Protein AF-A0A9X9Q157-F1 (afdb_monomer)

InterPro domains:
  IPR005706 Small ribosomal subunit protein uS2, bacteria/mitochondria/plastid [PTHR12534] (54-96)

Solvent-accessible surface area (backbone atoms only — not comparable to full-atom values): 7081 Å² total; per-residue (Å²): 140,85,88,81,77,86,81,80,77,87,80,80,80,78,74,80,80,76,79,79,82,73,81,82,82,76,80,74,81,78,75,84,77,82,78,77,75,79,80,76,81,77,77,85,71,79,84,60,98,61,52,61,65,54,51,48,46,67,65,51,54,54,73,75,42,98,58,67,83,51,64,72,77,79,57,47,77,64,58,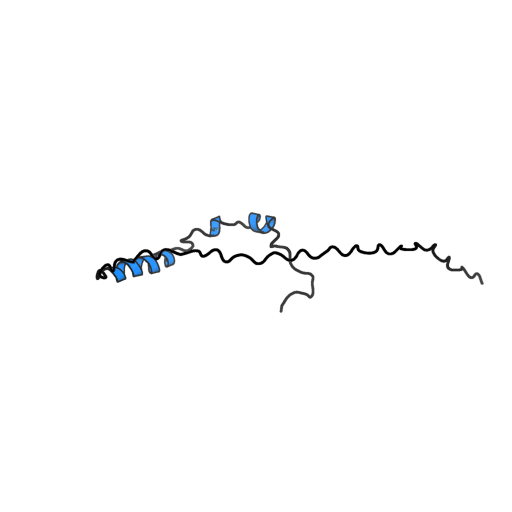44,51,76,68,49,72,80,67,75,80,63,90,88,72,68,87,131

Organism: Gulo gulo (NCBI:txid48420)

Radius of gyration: 34.08 Å; Cα contacts (8 Å, |Δi|>4): 8; chains: 1; bounding box: 56×36×100 Å

pLDDT: mean 76.47, std 18.79, range [47.03, 98.69]

Structure (mmCIF, N/CA/C/O backbone):
data_AF-A0A9X9Q157-F1
#
_entry.id   AF-A0A9X9Q157-F1
#
loop_
_atom_site.group_PDB
_atom_site.id
_atom_site.type_symbol
_atom_site.label_atom_id
_atom_site.label_alt_id
_atom_site.label_comp_id
_atom_site.label_asym_id
_atom_site.label_entity_id
_atom_site.label_seq_id
_atom_site.pdbx_PDB_ins_code
_atom_site.Cartn_x
_atom_site.Cartn_y
_atom_site.Cartn_z
_atom_site.occupancy
_atom_site.B_iso_or_equiv
_atom_site.auth_seq_id
_atom_site.auth_comp_id
_atom_site.auth_asym_id
_atom_site.auth_atom_id
_atom_site.pdbx_PDB_model_num
ATOM 1 N N . GLY A 1 1 ? 42.688 2.240 -58.305 1.00 48.34 1 GLY A N 1
ATOM 2 C CA . GLY A 1 1 ? 43.459 2.894 -57.237 1.00 48.34 1 GLY A CA 1
ATOM 3 C C . GLY A 1 1 ? 42.850 4.242 -56.936 1.00 48.34 1 GLY A C 1
ATOM 4 O O . GLY A 1 1 ? 42.759 5.043 -57.847 1.00 48.34 1 GLY A O 1
ATOM 5 N N . ALA A 1 2 ? 42.419 4.462 -55.696 1.00 47.03 2 ALA A N 1
ATOM 6 C CA . ALA A 1 2 ? 42.278 5.779 -55.074 1.00 47.03 2 ALA A CA 1
ATOM 7 C C . ALA A 1 2 ? 42.088 5.540 -53.569 1.00 47.03 2 ALA A C 1
ATOM 9 O O . ALA A 1 2 ? 41.044 5.084 -53.112 1.00 47.03 2 ALA A O 1
ATOM 10 N N . ARG A 1 3 ? 43.180 5.734 -52.833 1.00 48.78 3 ARG A N 1
ATOM 11 C CA . ARG A 1 3 ? 43.328 5.539 -51.392 1.00 48.78 3 ARG A CA 1
ATOM 12 C C . ARG A 1 3 ? 42.783 6.784 -50.698 1.00 48.78 3 ARG A C 1
ATOM 14 O O . ARG A 1 3 ? 43.428 7.826 -50.749 1.00 48.78 3 ARG A O 1
ATOM 21 N N . LEU A 1 4 ? 41.611 6.689 -50.075 1.00 51.50 4 LEU A N 1
ATOM 22 C CA . LEU A 1 4 ? 41.110 7.748 -49.201 1.00 51.50 4 LEU A CA 1
ATOM 23 C C . LEU A 1 4 ? 41.700 7.547 -47.803 1.00 51.50 4 LEU A C 1
ATOM 25 O O . LEU A 1 4 ? 41.587 6.480 -47.202 1.00 51.50 4 LEU A O 1
ATOM 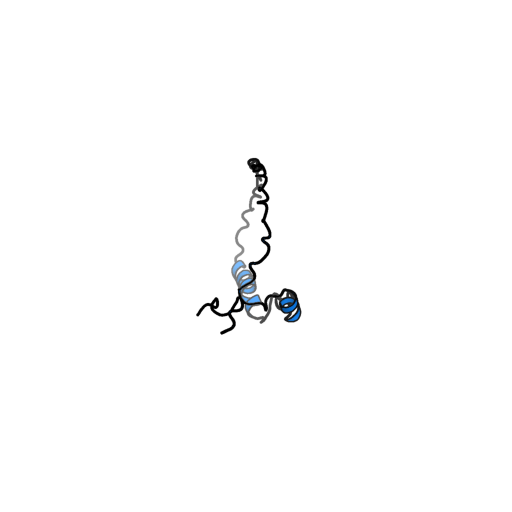29 N N . GLN A 1 5 ? 42.425 8.565 -47.352 1.00 49.25 5 GLN A N 1
ATOM 30 C CA . GLN A 1 5 ? 43.136 8.611 -46.079 1.00 49.25 5 GLN A CA 1
ATOM 31 C C . GLN A 1 5 ? 42.138 8.838 -44.929 1.00 49.25 5 GLN A C 1
ATOM 33 O O . GLN A 1 5 ? 41.198 9.615 -45.110 1.00 49.25 5 GLN A O 1
ATOM 38 N N . PRO A 1 6 ? 42.335 8.249 -43.736 1.00 53.91 6 PRO A N 1
ATOM 39 C CA . PRO A 1 6 ? 41.579 8.641 -42.555 1.00 53.91 6 PRO A CA 1
ATOM 40 C C . PRO A 1 6 ? 42.112 9.988 -42.052 1.00 53.91 6 PRO A C 1
ATOM 42 O O . PRO A 1 6 ? 43.290 10.108 -41.712 1.00 53.91 6 PRO A O 1
ATOM 45 N N . ALA A 1 7 ? 41.254 11.005 -42.005 1.00 50.03 7 ALA A N 1
ATOM 46 C CA . ALA A 1 7 ? 41.572 12.260 -41.339 1.00 50.03 7 ALA A CA 1
ATOM 47 C C . ALA A 1 7 ? 41.555 12.034 -39.818 1.00 50.03 7 ALA A C 1
ATOM 49 O O . ALA A 1 7 ? 40.530 11.670 -39.242 1.00 50.03 7 ALA A O 1
ATOM 50 N N . LEU A 1 8 ? 42.715 12.211 -39.188 1.00 52.53 8 LEU A N 1
ATOM 51 C CA . LEU A 1 8 ? 42.895 12.159 -37.741 1.00 52.53 8 LEU A CA 1
ATOM 52 C C . LEU A 1 8 ? 42.166 13.331 -37.072 1.00 52.53 8 LEU A C 1
ATOM 54 O O . LEU A 1 8 ? 42.321 14.488 -37.458 1.00 52.53 8 LEU A O 1
ATOM 58 N N . SER A 1 9 ? 41.379 12.998 -36.054 1.00 60.47 9 SE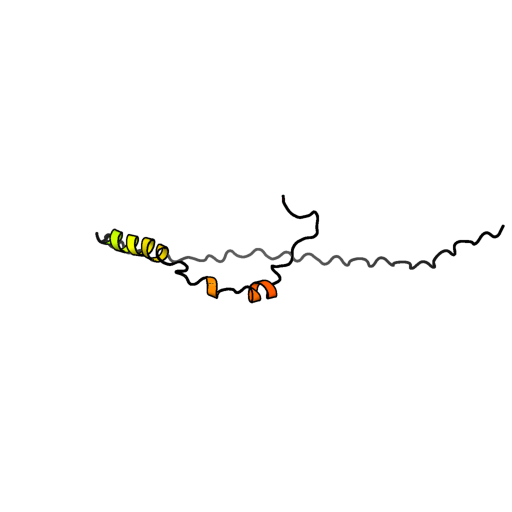R A N 1
ATOM 59 C CA . SER A 1 9 ? 40.616 13.912 -35.208 1.00 60.47 9 SER A CA 1
ATOM 60 C C . SER A 1 9 ? 41.501 14.976 -34.539 1.00 60.47 9 SER A C 1
ATOM 62 O O . SER A 1 9 ? 42.561 14.632 -34.009 1.00 60.47 9 SER A O 1
ATOM 64 N N . PRO A 1 10 ? 41.067 16.246 -34.448 1.00 52.00 10 PRO A N 1
ATOM 65 C CA . PRO A 1 10 ? 41.717 17.215 -33.577 1.00 52.00 10 PRO A CA 1
ATOM 66 C C . PRO A 1 10 ? 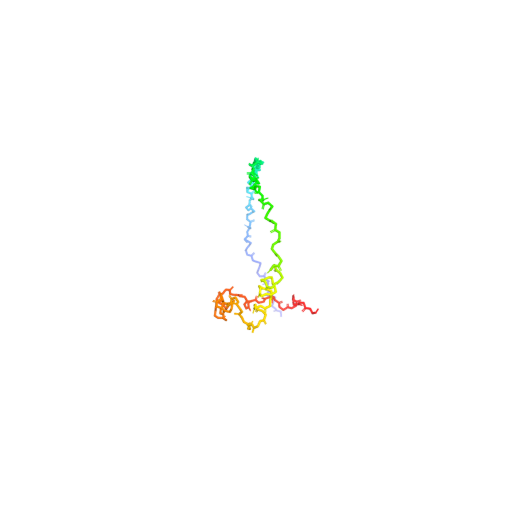41.412 16.878 -32.110 1.00 52.00 10 PRO A C 1
ATOM 68 O O . PRO A 1 10 ? 40.260 16.825 -31.678 1.00 52.00 10 PRO A O 1
ATOM 71 N N . GLY A 1 11 ? 42.478 16.598 -31.362 1.00 49.59 11 GLY A N 1
ATOM 72 C CA . GLY A 1 11 ? 42.440 16.182 -29.967 1.00 49.59 11 GLY A CA 1
ATOM 73 C C . GLY A 1 11 ? 41.852 17.239 -29.034 1.00 49.59 11 GLY A C 1
ATOM 74 O O . GLY A 1 11 ? 42.332 18.369 -28.956 1.00 49.59 11 GLY A O 1
ATOM 75 N N . VAL A 1 12 ? 40.853 16.829 -28.256 1.00 54.44 12 VAL A N 1
ATOM 76 C CA . VAL A 1 12 ? 40.450 17.523 -27.033 1.00 54.44 12 VAL A CA 1
ATOM 77 C C . VAL A 1 12 ? 41.384 17.043 -25.929 1.00 54.44 12 VAL A C 1
ATOM 79 O O . VAL A 1 12 ? 41.259 15.929 -25.422 1.00 54.44 12 VAL A O 1
ATOM 82 N N . TRP A 1 13 ? 42.361 17.874 -25.575 1.00 52.81 13 TRP A N 1
ATOM 83 C CA . TRP A 1 13 ? 43.208 17.633 -24.414 1.00 52.81 13 TRP A CA 1
ATOM 84 C C . TRP A 1 13 ? 42.369 17.852 -23.157 1.00 52.81 13 TRP A C 1
ATOM 86 O O . TRP A 1 13 ? 42.153 18.983 -22.720 1.00 52.81 13 TRP A O 1
ATOM 96 N N . PHE A 1 14 ? 41.874 16.762 -22.577 1.00 51.56 14 PHE A N 1
ATOM 97 C CA . PHE A 1 14 ? 41.264 16.793 -21.257 1.00 51.56 14 PHE A CA 1
ATOM 98 C C . PHE A 1 14 ? 42.332 17.202 -20.240 1.00 51.56 14 PHE A C 1
ATOM 100 O O . PHE A 1 14 ? 43.218 16.425 -19.888 1.00 51.56 14 PHE A O 1
ATOM 107 N N . ARG A 1 15 ? 42.261 18.449 -19.767 1.00 63.41 15 ARG A N 1
ATOM 108 C CA . ARG A 1 15 ? 42.996 18.867 -18.573 1.00 63.41 15 ARG A CA 1
ATOM 109 C C . ARG A 1 15 ? 42.461 18.056 -17.388 1.00 63.41 15 ARG A C 1
ATOM 111 O O . ARG A 1 15 ? 41.259 18.127 -17.129 1.00 63.41 15 ARG A O 1
ATOM 118 N N . PRO A 1 16 ? 43.302 17.323 -16.641 1.00 60.81 16 PRO A N 1
ATOM 119 C CA . PRO A 1 16 ? 42.840 16.667 -15.433 1.00 60.81 16 PRO A CA 1
ATOM 120 C C . PRO A 1 16 ? 42.511 17.749 -14.402 1.00 60.81 16 PRO A C 1
ATOM 122 O O . PRO A 1 16 ? 43.391 18.459 -13.907 1.00 60.81 16 PRO A O 1
ATOM 125 N N . LEU A 1 17 ? 41.226 17.892 -14.087 1.00 65.69 17 LEU A N 1
ATOM 126 C CA . LEU A 1 17 ? 40.783 18.624 -12.910 1.00 65.69 17 LEU A CA 1
ATOM 127 C C . LEU A 1 17 ? 41.305 17.854 -11.698 1.00 65.69 17 LEU A C 1
ATOM 129 O O . LEU A 1 17 ? 40.848 16.749 -11.413 1.00 65.69 17 LEU A O 1
ATOM 133 N N . ARG A 1 18 ? 42.307 18.410 -11.011 1.00 64.94 18 ARG A N 1
ATOM 134 C CA . ARG A 1 18 ? 42.770 17.852 -9.740 1.00 64.94 18 ARG A CA 1
ATOM 135 C C . ARG A 1 18 ? 41.610 17.910 -8.743 1.00 64.94 18 ARG A C 1
ATOM 137 O O . ARG A 1 18 ? 41.136 19.015 -8.468 1.00 64.94 18 ARG A O 1
ATOM 144 N N . PRO A 1 19 ? 41.170 16.782 -8.164 1.00 59.19 19 PRO A N 1
ATOM 145 C CA . PRO A 1 19 ? 40.239 16.829 -7.053 1.00 59.19 19 PRO A CA 1
ATOM 146 C C . PRO A 1 19 ? 40.941 17.532 -5.892 1.00 59.19 19 PRO A C 1
ATOM 148 O O . PRO A 1 19 ? 42.014 17.107 -5.456 1.00 59.19 19 PRO A O 1
ATOM 151 N N . ARG A 1 20 ? 40.363 18.627 -5.394 1.00 63.00 20 ARG A N 1
ATOM 152 C CA . ARG A 1 20 ? 40.738 19.129 -4.074 1.00 63.00 20 ARG A CA 1
ATOM 153 C C . ARG A 1 20 ? 40.238 18.104 -3.065 1.00 63.00 20 ARG A C 1
ATOM 155 O O . ARG A 1 20 ? 39.035 17.899 -2.942 1.00 63.00 20 ARG A O 1
ATOM 162 N N . LEU A 1 21 ? 41.171 17.440 -2.392 1.00 66.56 21 LEU A N 1
ATOM 163 C CA . LEU A 1 21 ? 40.868 16.562 -1.272 1.00 66.56 21 LEU A CA 1
ATOM 164 C C . LEU A 1 21 ? 40.283 17.442 -0.157 1.00 66.56 21 LEU A C 1
ATOM 166 O O . LEU A 1 21 ? 40.989 18.287 0.396 1.00 66.56 21 LEU A O 1
ATOM 170 N N . LEU A 1 22 ? 38.981 17.313 0.113 1.00 68.81 22 LEU A N 1
ATOM 171 C CA . LEU A 1 22 ? 38.374 17.962 1.271 1.00 68.81 22 LEU A CA 1
ATOM 172 C C . LEU A 1 22 ? 38.895 17.283 2.549 1.00 68.81 22 LEU A C 1
ATOM 174 O O . LEU A 1 22 ? 38.958 16.052 2.587 1.00 68.81 22 LEU A O 1
ATOM 178 N N . PRO A 1 23 ? 39.235 18.046 3.602 1.00 62.75 23 PRO A N 1
ATOM 179 C CA . PRO A 1 23 ? 39.507 17.477 4.912 1.00 62.75 23 PRO A CA 1
ATOM 180 C C . PRO A 1 23 ? 38.290 16.683 5.393 1.00 62.75 23 PRO A C 1
ATOM 182 O O . PRO A 1 23 ? 37.166 17.188 5.391 1.00 62.75 23 PRO A O 1
ATOM 185 N N . SER A 1 24 ? 38.512 15.442 5.819 1.00 64.38 24 SER A N 1
ATOM 186 C CA . SER A 1 24 ? 37.499 14.659 6.516 1.00 64.38 24 SER A CA 1
ATOM 187 C C . SER A 1 24 ? 37.188 15.332 7.854 1.00 64.38 24 SER A C 1
ATOM 189 O O . SER A 1 24 ? 38.044 15.376 8.739 1.00 64.38 24 SER A O 1
ATOM 191 N N . ALA A 1 25 ? 35.969 15.842 8.018 1.00 58.12 25 ALA A N 1
ATOM 192 C CA . ALA A 1 25 ? 35.451 16.205 9.327 1.00 58.12 25 ALA A CA 1
ATOM 193 C C . ALA A 1 25 ? 35.152 14.907 10.085 1.00 58.12 25 ALA A C 1
ATOM 195 O O . ALA A 1 25 ? 34.234 14.168 9.732 1.00 58.12 25 ALA A O 1
ATOM 196 N N . THR A 1 26 ? 35.951 14.603 11.103 1.00 63.84 26 THR A N 1
ATOM 197 C CA . THR A 1 26 ? 35.612 13.586 12.095 1.00 63.84 26 THR A CA 1
ATOM 198 C C . THR A 1 26 ? 34.368 14.060 12.851 1.00 63.84 26 THR A C 1
ATOM 200 O O . THR A 1 26 ? 34.405 15.123 13.477 1.00 63.84 26 THR A O 1
ATOM 203 N N . PRO A 1 27 ? 33.244 13.324 12.818 1.00 60.75 27 PRO A N 1
ATOM 204 C CA . PRO A 1 27 ? 32.141 13.626 13.708 1.00 60.75 27 PRO A CA 1
ATOM 205 C C . PRO A 1 27 ? 32.619 13.366 15.136 1.00 60.75 27 PRO A C 1
ATOM 207 O O . PRO A 1 27 ? 33.066 12.269 15.476 1.00 60.75 27 PRO A O 1
ATOM 210 N N . GLY A 1 28 ? 32.574 14.415 15.957 1.00 63.88 28 GLY A N 1
ATOM 211 C CA . GLY A 1 28 ? 32.893 14.342 17.373 1.00 63.88 28 GLY A CA 1
ATOM 212 C C . GLY A 1 28 ? 32.106 13.222 18.051 1.00 63.88 28 GLY A C 1
ATOM 213 O O . GLY A 1 28 ? 30.926 13.006 17.774 1.00 63.88 28 GLY A O 1
ATOM 214 N N . ARG A 1 29 ? 32.789 12.504 18.944 1.00 62.84 29 ARG A N 1
ATOM 215 C CA . ARG A 1 29 ? 32.235 11.437 19.779 1.00 62.84 29 ARG A CA 1
ATOM 216 C C . ARG A 1 29 ? 30.912 11.896 20.415 1.00 62.84 29 ARG A C 1
ATOM 218 O O . ARG A 1 29 ? 30.931 12.864 21.180 1.00 62.84 29 ARG A O 1
ATOM 225 N N . PRO A 1 30 ? 29.782 11.212 20.164 1.00 63.97 30 PRO A N 1
ATOM 226 C CA . PRO A 1 30 ? 28.542 11.508 20.861 1.00 63.97 30 PRO A CA 1
ATOM 227 C C . PRO A 1 30 ? 28.755 11.287 22.359 1.00 63.97 30 PRO A C 1
ATOM 229 O O . PRO A 1 30 ? 29.201 10.219 22.790 1.00 63.97 30 PRO A O 1
ATOM 232 N N . ARG A 1 31 ? 28.473 12.313 23.166 1.00 72.38 31 ARG A N 1
ATOM 233 C CA . ARG A 1 31 ? 28.364 12.151 24.618 1.00 72.38 31 ARG A CA 1
ATOM 234 C C . ARG A 1 31 ? 27.223 11.158 24.866 1.00 72.38 31 ARG A C 1
ATOM 236 O O . ARG A 1 31 ? 26.148 11.357 24.298 1.00 72.38 31 ARG A O 1
ATOM 243 N N . PRO A 1 32 ? 27.404 10.117 25.691 1.00 62.88 32 PRO A N 1
ATOM 244 C CA . PRO A 1 32 ? 26.284 9.292 26.103 1.00 62.88 32 PRO A CA 1
ATOM 245 C C . PRO A 1 32 ? 25.404 10.149 27.015 1.00 62.88 32 PRO A C 1
ATOM 247 O O . PRO A 1 32 ? 25.724 10.386 28.178 1.00 62.88 32 PRO A O 1
ATOM 250 N N . GLY A 1 33 ? 24.322 10.687 26.453 1.00 61.47 33 GLY A N 1
ATOM 251 C CA . GLY A 1 33 ? 23.231 11.251 27.230 1.00 61.47 33 GLY A CA 1
ATOM 252 C C . GLY A 1 33 ? 22.587 10.108 27.998 1.00 61.47 33 GLY A C 1
ATOM 253 O O . GLY A 1 33 ? 21.883 9.288 27.410 1.00 61.47 33 GLY A O 1
ATOM 254 N N . GLY A 1 34 ? 22.888 10.021 29.293 1.00 61.22 34 GLY A N 1
ATOM 255 C CA . GLY A 1 34 ? 22.255 9.083 30.207 1.00 61.22 34 GLY A CA 1
ATOM 256 C C . GLY A 1 34 ? 20.763 9.374 30.261 1.00 61.22 34 GLY A C 1
ATOM 257 O O . GLY A 1 34 ? 20.324 10.277 30.963 1.00 61.22 34 GLY A O 1
ATOM 258 N N . ARG A 1 35 ? 19.978 8.625 29.487 1.00 65.56 35 ARG A N 1
ATOM 259 C CA . ARG A 1 35 ? 18.530 8.569 29.657 1.00 65.56 35 ARG A CA 1
ATOM 260 C C . ARG A 1 35 ? 18.286 7.644 30.838 1.00 65.56 35 ARG A C 1
ATOM 262 O O . ARG A 1 35 ? 18.161 6.436 30.667 1.00 65.56 35 ARG A O 1
ATOM 269 N N . THR A 1 36 ? 18.283 8.205 32.040 1.00 66.31 36 THR A N 1
ATOM 270 C CA . THR A 1 36 ? 17.696 7.555 33.209 1.00 66.31 36 THR A CA 1
ATOM 271 C C . THR A 1 36 ? 16.214 7.351 32.912 1.00 66.31 36 THR A C 1
ATOM 273 O O . THR A 1 36 ? 15.404 8.268 33.016 1.00 66.31 36 THR A O 1
ATOM 276 N N . LEU A 1 37 ? 15.861 6.147 32.467 1.00 66.50 37 LEU A N 1
ATOM 277 C CA . LEU A 1 37 ? 14.480 5.693 32.467 1.00 66.50 37 LEU A CA 1
ATOM 278 C C . LEU A 1 37 ? 14.115 5.464 33.933 1.00 66.50 37 LEU A C 1
ATOM 280 O O . LEU A 1 37 ? 14.558 4.497 34.550 1.00 66.50 37 LEU A O 1
ATOM 284 N N . ALA A 1 38 ? 13.377 6.412 34.508 1.00 62.72 38 ALA A N 1
ATOM 285 C CA . ALA A 1 38 ? 12.755 6.238 35.807 1.00 62.72 38 ALA A CA 1
ATOM 286 C C . ALA A 1 38 ? 11.805 5.036 35.710 1.00 62.72 38 ALA A C 1
ATOM 288 O O . ALA A 1 38 ? 10.794 5.085 35.011 1.00 62.72 38 ALA A O 1
ATOM 289 N N . SER A 1 39 ? 12.181 3.936 36.361 1.00 64.75 39 SER A N 1
ATOM 290 C CA . SER A 1 39 ? 11.338 2.753 36.490 1.00 64.75 39 SER A CA 1
ATOM 291 C C . SER A 1 39 ? 10.186 3.102 37.428 1.00 64.75 39 SER A C 1
ATOM 293 O O . SER A 1 39 ? 10.387 3.257 38.634 1.00 64.75 39 SER A O 1
ATOM 295 N N . ALA A 1 40 ? 8.989 3.298 36.875 1.00 67.00 40 ALA A N 1
ATOM 296 C CA . ALA A 1 40 ? 7.778 3.374 37.675 1.00 67.00 40 ALA A CA 1
ATOM 297 C C . ALA A 1 40 ? 7.536 1.983 38.274 1.00 67.00 40 ALA A C 1
ATOM 299 O O . ALA A 1 40 ? 7.339 1.015 37.540 1.00 67.00 40 ALA A O 1
ATOM 300 N N . ALA A 1 41 ? 7.605 1.882 39.603 1.00 58.50 41 ALA A N 1
ATOM 301 C CA . ALA A 1 41 ? 7.346 0.645 40.323 1.00 58.50 41 ALA A CA 1
ATOM 302 C C . ALA A 1 41 ? 5.951 0.123 39.955 1.00 58.50 41 ALA 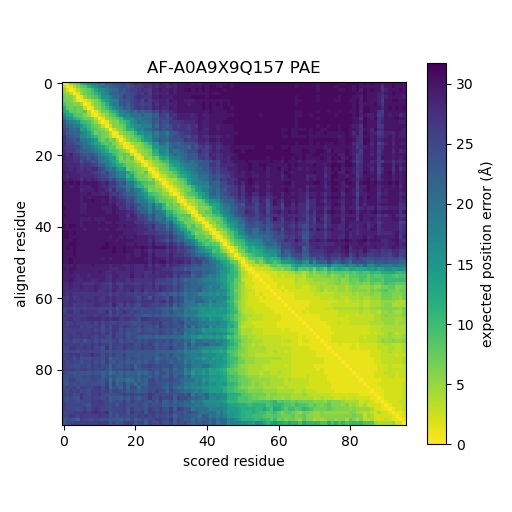A C 1
ATOM 304 O O . ALA A 1 41 ? 4.936 0.766 40.231 1.00 58.50 41 ALA A O 1
ATOM 305 N N . THR A 1 42 ? 5.907 -1.039 39.307 1.00 56.31 42 THR A N 1
ATOM 306 C CA . THR A 1 42 ? 4.661 -1.736 39.010 1.00 56.31 42 THR A CA 1
ATOM 307 C C . THR A 1 42 ? 4.090 -2.212 40.340 1.00 56.31 42 THR A C 1
ATOM 309 O O . THR A 1 42 ? 4.648 -3.112 40.970 1.00 56.31 42 THR A O 1
ATOM 312 N N . SER A 1 43 ? 3.016 -1.577 40.808 1.00 58.50 43 SER A N 1
ATOM 313 C CA . SER A 1 43 ? 2.275 -2.069 41.968 1.00 58.50 43 SER A CA 1
ATOM 314 C C . SER A 1 43 ? 1.787 -3.479 41.642 1.00 58.50 43 SER A C 1
ATOM 316 O O . SER A 1 43 ? 1.084 -3.668 40.648 1.00 58.50 43 SER A O 1
ATOM 318 N N . ALA A 1 44 ? 2.221 -4.466 42.429 1.00 58.72 44 ALA A N 1
ATOM 319 C CA . ALA A 1 44 ? 1.814 -5.857 42.297 1.00 58.72 44 ALA A CA 1
ATOM 320 C C . ALA A 1 44 ? 0.322 -5.964 42.632 1.00 58.72 44 ALA A C 1
ATOM 322 O O . ALA A 1 44 ? -0.068 -6.149 43.782 1.00 58.72 44 ALA A O 1
ATOM 323 N N . VAL A 1 45 ? -0.514 -5.770 41.613 1.00 59.12 45 VAL A N 1
ATOM 324 C CA . VAL A 1 45 ? -1.941 -6.046 41.681 1.00 59.12 45 VAL A CA 1
ATOM 325 C C . VAL A 1 45 ? -2.104 -7.562 41.654 1.00 59.12 45 VAL A C 1
ATOM 327 O O . VAL A 1 45 ? -1.645 -8.232 40.729 1.00 59.12 45 VAL A O 1
ATOM 330 N N . 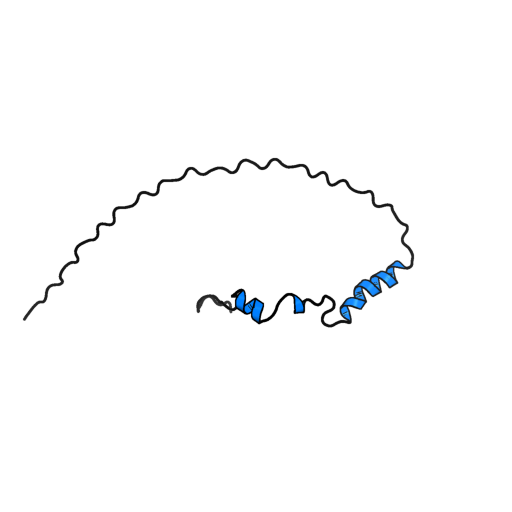SER A 1 46 ? -2.687 -8.117 42.715 1.00 62.19 46 SER A N 1
ATOM 331 C CA . SER A 1 46 ? -3.042 -9.532 42.783 1.00 62.19 46 SER A CA 1
ATOM 332 C C . SER A 1 46 ? -3.857 -9.916 41.550 1.00 62.19 46 SER A C 1
ATOM 334 O O . SER A 1 46 ? -4.819 -9.224 41.213 1.00 62.19 46 SER A O 1
ATOM 336 N N . ALA A 1 47 ? -3.448 -10.994 40.876 1.00 61.97 47 ALA A N 1
ATOM 337 C CA . ALA A 1 47 ? -4.103 -11.501 39.678 1.00 61.97 47 ALA A CA 1
ATOM 338 C C . ALA A 1 47 ? -5.590 -11.776 39.971 1.00 61.97 47 ALA A C 1
ATOM 340 O O . ALA A 1 47 ? -5.889 -12.605 40.833 1.00 61.97 47 ALA A O 1
ATOM 341 N N . PRO A 1 48 ? -6.529 -11.094 39.296 1.00 59.69 48 PRO A N 1
ATOM 342 C CA . PRO A 1 48 ? -7.922 -11.488 39.355 1.00 59.69 48 PRO A CA 1
ATOM 343 C C . PRO A 1 48 ? -8.117 -12.751 38.504 1.00 59.69 48 PRO A C 1
ATOM 345 O O . PRO A 1 48 ? -7.726 -12.782 37.335 1.00 59.69 48 PRO A O 1
ATOM 348 N N . ASP A 1 49 ? -8.793 -13.755 39.062 1.00 56.00 49 ASP A N 1
ATOM 349 C CA . ASP A 1 49 ? -9.226 -15.018 38.422 1.00 56.00 49 ASP A CA 1
ATOM 350 C C . ASP A 1 49 ? -10.120 -14.836 37.164 1.00 56.00 49 ASP A C 1
ATOM 352 O O . ASP A 1 49 ? -10.623 -15.799 36.597 1.00 56.00 49 ASP A O 1
ATOM 356 N N . GLY A 1 50 ? -10.319 -13.600 36.690 1.00 57.62 50 GLY A N 1
ATOM 357 C CA . GLY A 1 50 ? -10.988 -13.258 35.427 1.00 57.62 50 GLY A CA 1
ATOM 358 C C . GLY A 1 50 ? -10.034 -12.923 34.271 1.00 57.62 50 GLY A C 1
ATOM 359 O O . GLY A 1 50 ? -10.489 -12.466 33.224 1.00 57.62 50 GLY A O 1
ATOM 360 N N . SER A 1 51 ? -8.717 -13.092 34.449 1.00 62.25 51 SER A N 1
ATOM 361 C CA . SER A 1 51 ? -7.716 -12.724 33.435 1.00 62.25 51 SER A CA 1
ATOM 362 C C . SER A 1 51 ? -7.837 -13.529 32.143 1.00 62.25 51 SER A C 1
ATOM 364 O O . SER A 1 51 ? -7.570 -12.981 31.078 1.00 62.25 51 SER A O 1
ATOM 366 N N . THR A 1 52 ? -8.220 -14.805 32.211 1.00 74.38 52 THR A N 1
ATOM 367 C CA . THR A 1 52 ? -8.278 -15.680 31.033 1.00 74.38 52 THR A CA 1
ATOM 368 C C . THR A 1 52 ? -9.362 -15.232 30.065 1.00 74.38 52 THR A C 1
ATOM 370 O O . THR A 1 52 ? -9.051 -14.995 28.911 1.00 74.38 52 THR A O 1
ATOM 373 N N . ASP A 1 53 ? -10.584 -14.963 30.531 1.00 82.50 53 ASP A N 1
ATOM 374 C CA . ASP A 1 53 ? -11.704 -14.573 29.659 1.00 82.50 53 ASP A CA 1
ATOM 375 C C . ASP A 1 53 ? -11.441 -13.244 28.923 1.00 82.50 53 ASP A C 1
ATOM 377 O O . ASP A 1 53 ? -11.741 -13.093 27.737 1.00 82.50 53 ASP A O 1
ATOM 381 N N . VAL A 1 54 ? -10.809 -12.278 29.601 1.00 89.69 54 VAL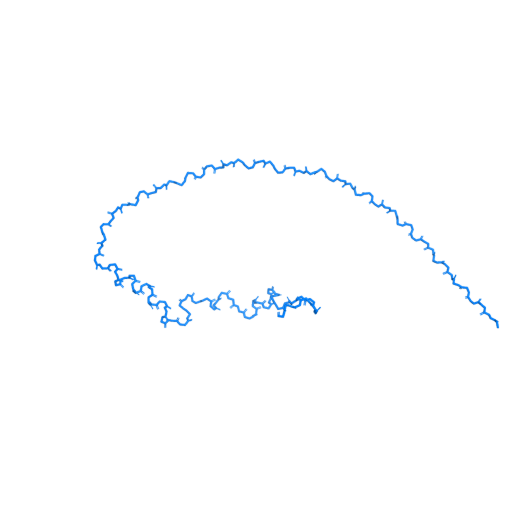 A N 1
ATOM 382 C CA . VAL A 1 54 ? -10.411 -11.004 28.983 1.00 89.69 54 VAL A CA 1
ATOM 383 C C . VAL A 1 54 ? -9.263 -11.208 27.995 1.00 89.69 54 VAL A C 1
ATOM 385 O O . VAL A 1 54 ? -9.326 -10.691 26.880 1.00 89.69 54 VAL A O 1
ATOM 388 N N . SER A 1 55 ? -8.230 -11.969 28.365 1.00 89.62 55 SER A N 1
ATOM 389 C CA . SER A 1 55 ? -7.122 -12.299 27.461 1.00 89.62 55 SER A CA 1
ATOM 390 C C . SER A 1 55 ? -7.601 -13.074 26.232 1.00 89.62 55 SER A C 1
ATOM 392 O O . SER A 1 55 ? -7.219 -12.741 25.112 1.00 89.62 55 SER A O 1
ATOM 394 N N . ASP A 1 56 ? -8.501 -14.033 26.417 1.00 91.75 56 ASP A N 1
ATOM 395 C CA . ASP A 1 56 ? -9.071 -14.853 25.358 1.00 91.75 56 ASP A CA 1
ATOM 396 C C . ASP A 1 56 ? -9.904 -13.999 24.407 1.00 91.75 56 ASP A C 1
ATOM 398 O O . ASP A 1 56 ? -9.789 -14.152 23.195 1.00 91.75 56 ASP A O 1
ATOM 402 N N . ARG A 1 57 ? -10.686 -13.034 24.905 1.00 91.56 57 ARG A N 1
ATOM 403 C CA . ARG A 1 57 ? -11.391 -12.064 24.047 1.00 91.56 57 ARG A CA 1
ATOM 404 C C . ARG A 1 57 ? -10.429 -11.167 23.277 1.00 91.56 57 ARG A C 1
ATOM 406 O O . ARG A 1 57 ? -10.628 -10.974 22.083 1.00 91.56 57 ARG A O 1
ATOM 413 N N . ILE A 1 58 ? -9.382 -10.651 23.922 1.00 94.56 58 ILE A N 1
ATOM 414 C CA . ILE A 1 58 ? -8.375 -9.800 23.265 1.00 94.56 58 ILE A CA 1
ATOM 415 C C . ILE A 1 58 ? -7.676 -10.554 22.126 1.00 94.56 58 ILE A C 1
ATOM 417 O O . ILE A 1 58 ? -7.407 -9.964 21.082 1.00 94.56 58 ILE A O 1
ATOM 421 N N . LEU A 1 59 ? -7.397 -11.847 22.304 1.00 94.31 59 LEU A N 1
ATOM 422 C CA . LEU A 1 59 ? -6.711 -12.663 21.301 1.00 94.31 59 LEU A CA 1
ATOM 423 C C . LEU A 1 59 ? -7.660 -13.239 20.240 1.00 94.31 59 LEU A C 1
ATOM 425 O O . LEU A 1 59 ? -7.276 -13.352 19.079 1.00 94.31 59 LEU A O 1
ATOM 429 N N . SER A 1 60 ? -8.889 -13.600 20.615 1.00 96.25 60 SER A N 1
ATOM 430 C CA . SER A 1 60 ? -9.844 -14.257 19.713 1.00 96.25 60 SER A CA 1
ATOM 431 C C . SER A 1 60 ? -10.665 -13.283 18.876 1.00 96.25 60 SER A C 1
ATOM 433 O O . SER A 1 60 ? -11.013 -13.614 17.745 1.00 96.25 60 SER A O 1
ATOM 435 N N . GLU A 1 61 ? -10.981 -12.093 19.391 1.00 96.06 61 GLU A N 1
ATOM 436 C CA . GLU A 1 61 ? -11.844 -11.140 18.691 1.00 96.06 61 GLU A CA 1
ATOM 437 C C . GLU A 1 61 ? -11.226 -10.625 17.380 1.00 96.06 61 GLU A C 1
ATOM 439 O O . GLU A 1 61 ? -11.913 -10.699 16.361 1.00 96.06 61 GLU A O 1
ATOM 444 N N . PRO A 1 62 ? -9.939 -10.216 17.313 1.00 97.62 62 PRO A N 1
ATOM 445 C CA . PRO A 1 62 ? -9.333 -9.739 16.067 1.00 97.62 62 PRO A CA 1
ATOM 446 C C . PRO A 1 62 ? -9.335 -10.773 14.936 1.00 97.62 62 PRO A C 1
ATOM 448 O O . PRO A 1 62 ? -9.401 -10.408 13.765 1.00 97.62 62 PRO A O 1
ATOM 451 N N . LEU A 1 63 ? -9.289 -12.065 15.277 1.00 97.31 63 LEU A N 1
ATOM 452 C CA . LEU A 1 63 ? -9.226 -13.167 14.313 1.00 97.31 63 LEU A CA 1
ATOM 453 C C . LEU A 1 63 ? -10.567 -13.440 13.613 1.00 97.31 63 LEU A C 1
ATOM 455 O O . LEU A 1 63 ? -10.594 -14.146 12.608 1.00 97.31 63 LEU A O 1
ATOM 459 N N . LYS A 1 64 ? -11.679 -12.893 14.124 1.00 97.94 64 LYS A N 1
ATOM 460 C CA . LYS 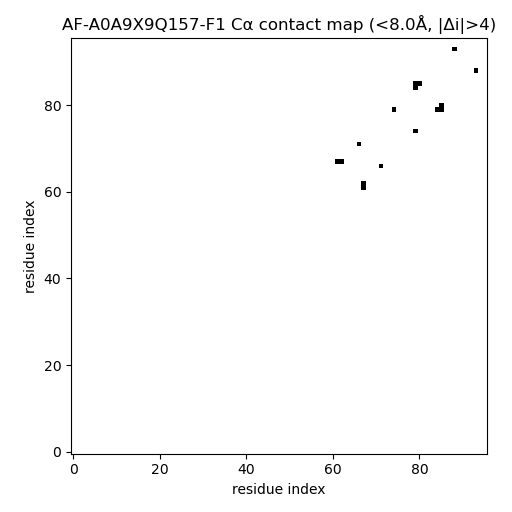A 1 64 ? -13.019 -13.045 13.526 1.00 97.94 64 LYS A CA 1
ATOM 461 C C . LYS A 1 64 ? -13.263 -12.098 12.350 1.00 97.94 64 LYS A C 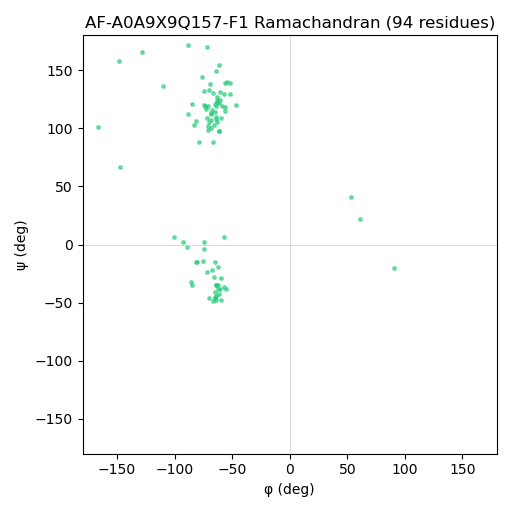1
ATOM 463 O O . LYS A 1 64 ? -14.212 -12.301 11.595 1.00 97.94 64 LYS A O 1
ATOM 468 N N . HIS A 1 65 ? -12.433 -11.068 12.194 1.00 97.88 65 HIS A N 1
ATOM 469 C CA . HIS A 1 65 ? -12.617 -10.011 11.201 1.00 97.88 65 HIS A CA 1
ATOM 470 C C . HIS A 1 65 ? -11.559 -10.130 10.104 1.00 97.88 65 HIS A C 1
ATOM 472 O O . HIS A 1 65 ? -10.379 -10.310 10.390 1.00 97.88 65 HIS A O 1
ATOM 478 N N . SER A 1 66 ? -11.953 -9.984 8.835 1.00 98.00 66 SER A N 1
ATOM 479 C CA . SER A 1 66 ? -11.016 -10.100 7.704 1.00 98.00 66 SER A CA 1
ATOM 480 C C . SER A 1 66 ? -9.958 -8.992 7.670 1.00 98.00 66 SER A C 1
ATOM 482 O O . SER A 1 66 ? -8.884 -9.182 7.113 1.00 98.00 66 SER A O 1
ATOM 484 N N . ASP A 1 67 ? -10.285 -7.820 8.218 1.00 97.88 67 ASP A N 1
ATOM 485 C CA . ASP A 1 67 ? -9.387 -6.667 8.306 1.00 97.88 67 ASP A CA 1
ATOM 486 C C . ASP A 1 67 ? -9.680 -5.868 9.584 1.00 97.88 67 ASP A C 1
ATOM 488 O O . ASP A 1 67 ? -10.204 -4.757 9.546 1.00 97.88 67 ASP A O 1
ATOM 492 N N . PHE A 1 68 ? -9.399 -6.475 10.740 1.00 98.25 68 PHE A N 1
ATOM 493 C CA . PHE A 1 68 ? -9.704 -5.898 12.055 1.00 98.25 68 PHE A CA 1
ATOM 494 C C . PHE A 1 68 ? -9.072 -4.518 12.288 1.00 98.25 68 PHE A C 1
ATOM 496 O O . PHE A 1 68 ? -9.676 -3.643 12.901 1.00 98.25 68 PHE A O 1
ATOM 503 N N . PHE A 1 69 ? -7.853 -4.316 11.786 1.00 98.06 69 PHE A N 1
ATOM 504 C CA . PHE A 1 69 ? -7.102 -3.070 11.954 1.00 98.06 69 PHE A CA 1
ATOM 505 C C . PHE A 1 69 ? -7.310 -2.082 10.799 1.00 98.06 69 PHE A C 1
ATOM 507 O O . PHE A 1 69 ? -6.691 -1.020 10.795 1.00 98.06 69 PHE A O 1
ATOM 514 N N . ASN A 1 70 ? -8.162 -2.429 9.829 1.00 98.25 70 ASN A N 1
ATOM 515 C CA . ASN A 1 70 ? -8.467 -1.628 8.647 1.00 98.25 70 ASN A CA 1
ATOM 516 C C . ASN A 1 70 ? -7.214 -1.197 7.856 1.00 98.25 70 ASN A C 1
ATOM 518 O O . ASN A 1 70 ? -7.097 -0.059 7.397 1.00 98.25 70 ASN A O 1
ATOM 522 N N . VAL A 1 71 ? -6.238 -2.103 7.706 1.00 98.19 71 VAL A N 1
ATOM 523 C CA . VAL A 1 71 ? -4.932 -1.777 7.100 1.00 98.19 71 VAL A CA 1
ATOM 524 C C . VAL A 1 71 ? -5.041 -1.452 5.614 1.00 98.19 71 VAL A C 1
ATOM 526 O O . VAL A 1 71 ? -4.178 -0.761 5.070 1.00 98.19 71 VAL A O 1
ATOM 529 N N . LYS A 1 72 ? -6.108 -1.914 4.950 1.00 97.12 72 LYS A N 1
ATOM 530 C CA . LYS A 1 72 ? -6.367 -1.640 3.531 1.00 97.12 72 LYS A CA 1
ATOM 531 C C . LYS A 1 72 ? -6.572 -0.154 3.218 1.00 97.12 72 LYS A C 1
ATOM 533 O O . LYS A 1 72 ? -6.444 0.225 2.062 1.00 97.12 72 LYS A O 1
ATOM 538 N N . GLU A 1 73 ? -6.894 0.683 4.206 1.00 97.75 73 GLU A N 1
ATOM 539 C CA . GLU A 1 73 ? -7.055 2.131 4.003 1.00 97.75 73 GLU A CA 1
ATOM 540 C C . GLU A 1 73 ? -5.724 2.894 3.996 1.00 97.75 73 GLU A C 1
ATOM 542 O O . GLU A 1 73 ? -5.667 4.030 3.527 1.00 97.75 73 GLU A O 1
ATOM 547 N N . LEU A 1 74 ? -4.634 2.281 4.469 1.00 98.50 74 LEU A N 1
ATOM 548 C CA . LEU A 1 74 ? -3.329 2.942 4.561 1.00 98.50 74 LEU A CA 1
ATOM 549 C C . LEU A 1 74 ? -2.668 3.165 3.194 1.00 98.50 74 LEU A C 1
ATOM 551 O O . LEU A 1 74 ? -1.809 4.035 3.052 1.00 98.50 74 LEU A O 1
ATOM 555 N N . PHE A 1 75 ? -3.033 2.373 2.187 1.00 98.44 75 PHE A N 1
ATOM 556 C CA . PHE A 1 75 ? -2.492 2.483 0.839 1.00 98.44 75 PHE A CA 1
ATOM 557 C C . PHE A 1 75 ? -3.528 2.068 -0.203 1.00 98.44 75 PHE A C 1
ATOM 559 O O . PHE A 1 75 ? -4.455 1.314 0.058 1.00 98.44 75 PHE A O 1
ATOM 566 N N . SER A 1 76 ? -3.337 2.537 -1.430 1.00 98.44 76 SER A N 1
ATOM 567 C CA . SER A 1 76 ? -4.124 2.122 -2.588 1.00 98.44 76 SER A CA 1
ATOM 568 C C . SER A 1 76 ? -3.198 1.693 -3.719 1.00 98.44 76 SER A C 1
ATOM 570 O O . SER A 1 76 ? -2.012 2.019 -3.733 1.00 98.44 76 SER A O 1
ATOM 572 N N . VAL A 1 77 ? -3.742 1.012 -4.729 1.00 98.56 77 VAL A N 1
ATOM 573 C CA . VAL A 1 77 ? -2.982 0.700 -5.953 1.00 98.56 77 VAL A CA 1
ATOM 574 C C . VAL A 1 77 ? -2.410 1.974 -6.577 1.00 98.56 77 VAL A C 1
ATOM 576 O O . VAL A 1 77 ? -1.267 1.982 -7.030 1.00 98.56 77 VAL A O 1
ATOM 579 N N . ARG A 1 78 ? -3.174 3.072 -6.539 1.00 98.44 78 ARG A N 1
ATOM 580 C CA . ARG A 1 78 ? -2.714 4.376 -7.014 1.00 98.44 78 ARG A CA 1
ATOM 581 C C . ARG A 1 78 ? -1.540 4.898 -6.187 1.00 98.44 78 ARG A C 1
ATOM 583 O O . ARG A 1 78 ? -0.533 5.263 -6.776 1.00 98.44 78 ARG A O 1
ATOM 590 N N . SER A 1 79 ? -1.616 4.861 -4.853 1.00 98.62 79 SER A N 1
ATOM 591 C CA . SER A 1 79 ? -0.510 5.347 -4.011 1.00 98.62 79 SER A CA 1
ATOM 592 C C . SER A 1 79 ? 0.764 4.514 -4.184 1.00 98.62 79 SER A C 1
ATOM 594 O O . SER A 1 79 ? 1.862 5.062 -4.180 1.00 98.62 79 SER A O 1
ATOM 596 N N . LEU A 1 80 ? 0.633 3.200 -4.394 1.00 98.62 80 LEU A N 1
ATOM 597 C CA . LEU A 1 80 ? 1.755 2.327 -4.740 1.00 98.62 80 LEU A CA 1
ATOM 598 C C . LEU A 1 80 ? 2.340 2.695 -6.115 1.00 98.62 80 LEU A C 1
ATOM 600 O O . LEU A 1 80 ? 3.555 2.820 -6.274 1.00 98.62 80 LEU A O 1
ATOM 604 N N . PHE A 1 81 ? 1.492 2.921 -7.116 1.00 98.69 81 PHE A N 1
ATOM 605 C CA . PHE A 1 81 ? 1.957 3.343 -8.434 1.00 98.69 81 PHE A CA 1
ATOM 606 C C . PHE A 1 81 ? 2.722 4.673 -8.370 1.00 98.69 81 PHE A C 1
ATOM 608 O O . PHE A 1 81 ? 3.847 4.748 -8.872 1.00 98.69 81 PHE A O 1
ATOM 615 N N . ASP A 1 82 ? 2.156 5.668 -7.684 1.00 98.62 82 ASP A N 1
ATOM 616 C CA . ASP A 1 82 ? 2.735 7.003 -7.507 1.00 98.62 82 ASP A CA 1
ATOM 617 C C . ASP A 1 82 ? 4.079 6.945 -6.754 1.00 98.62 82 ASP A C 1
ATOM 619 O O . ASP A 1 82 ? 5.024 7.655 -7.100 1.00 98.62 82 ASP A O 1
ATOM 623 N N . ALA A 1 83 ? 4.223 6.022 -5.795 1.00 98.69 83 ALA A N 1
ATOM 624 C CA . ALA A 1 83 ? 5.475 5.751 -5.082 1.00 98.69 83 ALA A CA 1
ATOM 625 C C . ALA A 1 83 ? 6.527 4.982 -5.910 1.00 98.69 83 ALA A C 1
ATOM 627 O O . ALA A 1 83 ? 7.605 4.666 -5.405 1.00 98.69 83 ALA A O 1
ATOM 628 N N . ARG A 1 84 ? 6.245 4.680 -7.184 1.00 98.19 84 ARG A N 1
ATOM 629 C CA . ARG A 1 84 ? 7.156 4.003 -8.125 1.00 98.19 84 ARG A CA 1
ATOM 630 C C . ARG A 1 84 ? 7.589 2.592 -7.702 1.00 98.19 84 ARG A C 1
ATOM 632 O O . ARG A 1 84 ? 8.575 2.086 -8.237 1.00 98.19 84 ARG A O 1
ATOM 639 N N . VAL A 1 85 ? 6.840 1.905 -6.830 1.00 98.38 85 VAL A N 1
ATOM 640 C CA . VAL A 1 85 ? 7.144 0.498 -6.463 1.00 98.38 85 VAL A CA 1
ATOM 641 C C . VAL A 1 85 ? 7.007 -0.480 -7.634 1.00 98.38 85 VAL A C 1
ATOM 643 O O . VAL A 1 85 ? 7.526 -1.588 -7.578 1.00 98.38 85 VAL A O 1
ATOM 646 N N . HIS A 1 86 ? 6.366 -0.067 -8.728 1.00 97.75 86 HIS A N 1
ATOM 647 C CA . HIS A 1 86 ? 6.243 -0.865 -9.949 1.00 97.75 86 HIS A CA 1
ATOM 648 C C . HIS A 1 86 ? 7.541 -0.945 -10.783 1.00 97.75 86 HIS A C 1
ATOM 650 O O . HIS A 1 86 ? 7.570 -1.632 -11.804 1.00 97.75 86 HIS A O 1
ATOM 656 N N . LEU A 1 87 ? 8.616 -0.249 -10.394 1.00 97.44 87 LEU A N 1
ATOM 657 C CA . LEU A 1 87 ? 9.883 -0.257 -11.126 1.00 97.44 87 LEU A CA 1
ATOM 658 C C . LEU A 1 87 ? 10.798 -1.395 -10.658 1.00 97.44 87 LEU A C 1
ATOM 660 O O . LEU A 1 87 ? 11.333 -1.370 -9.554 1.00 97.44 87 LEU A O 1
ATOM 664 N N . GLY A 1 88 ? 11.020 -2.372 -11.536 1.00 96.31 88 GLY A N 1
ATOM 665 C CA . GLY A 1 88 ? 11.979 -3.455 -11.316 1.00 96.31 88 GLY A CA 1
ATOM 666 C C . GLY A 1 88 ? 13.406 -3.134 -11.782 1.00 96.31 88 GLY A C 1
ATOM 667 O O . GLY A 1 88 ? 13.665 -2.147 -12.475 1.00 96.31 88 GLY A O 1
ATOM 668 N N . HIS A 1 89 ? 14.343 -4.023 -11.443 1.00 96.44 89 HIS A N 1
ATOM 669 C CA . HIS A 1 89 ? 15.710 -4.004 -11.976 1.00 96.44 89 HIS A CA 1
ATOM 670 C C . HIS A 1 89 ? 15.770 -4.439 -13.454 1.00 96.44 89 HIS A C 1
ATOM 672 O O . HIS A 1 89 ? 14.800 -4.940 -14.024 1.00 96.44 89 HIS A O 1
ATOM 678 N N . LYS A 1 90 ? 16.933 -4.250 -14.092 1.00 95.81 90 LYS A N 1
ATOM 679 C CA . LYS A 1 90 ? 17.169 -4.657 -15.486 1.00 95.81 90 LYS A CA 1
ATOM 680 C C . LYS A 1 90 ? 17.033 -6.174 -15.671 1.00 95.81 90 LYS A C 1
ATOM 682 O O . LYS A 1 90 ? 17.238 -6.962 -14.745 1.00 95.81 90 LYS A O 1
ATOM 687 N N . ALA A 1 91 ? 16.711 -6.575 -16.901 1.00 93.81 91 ALA A N 1
ATOM 688 C CA . ALA A 1 91 ? 16.670 -7.979 -17.294 1.00 93.81 91 ALA A CA 1
ATOM 689 C C . ALA A 1 91 ? 18.011 -8.670 -16.982 1.00 93.81 91 ALA A C 1
ATOM 691 O O . ALA A 1 91 ? 19.072 -8.077 -17.151 1.00 93.81 91 ALA A O 1
ATOM 692 N N . GLY A 1 92 ? 17.949 -9.912 -16.497 1.00 95.00 92 GLY A N 1
ATOM 693 C CA . GLY A 1 92 ? 19.124 -10.671 -16.047 1.00 95.00 92 GLY A CA 1
ATOM 694 C C . GLY A 1 92 ? 19.473 -10.506 -14.562 1.00 95.00 92 GLY A C 1
ATOM 695 O O . GLY A 1 92 ? 20.098 -11.397 -14.006 1.00 95.00 92 GLY A O 1
ATOM 696 N N . CYS A 1 93 ? 19.006 -9.449 -13.886 1.00 94.00 93 CYS A N 1
ATOM 697 C CA . CYS A 1 93 ? 19.185 -9.280 -12.433 1.00 94.00 93 CYS A CA 1
ATOM 698 C C . CYS A 1 93 ? 18.054 -9.903 -11.595 1.00 94.00 93 CYS A C 1
ATOM 700 O O . CYS A 1 93 ? 18.079 -9.820 -10.369 1.00 94.00 93 CYS A O 1
ATOM 702 N N . ARG A 1 94 ? 17.027 -10.476 -12.237 1.00 94.88 94 ARG A N 1
ATOM 703 C CA . ARG A 1 94 ? 15.899 -11.101 -11.535 1.00 94.88 94 ARG A CA 1
ATOM 704 C C . ARG A 1 94 ? 16.362 -12.391 -10.856 1.00 94.88 94 ARG A C 1
ATOM 706 O O . ARG A 1 94 ? 16.990 -13.225 -11.503 1.00 94.88 94 ARG A O 1
ATOM 713 N N . HIS A 1 95 ? 15.985 -12.569 -9.594 1.00 95.12 95 HIS A N 1
ATOM 714 C CA . HIS A 1 95 ? 16.148 -13.843 -8.896 1.00 95.12 95 HIS A CA 1
ATOM 715 C C . HIS A 1 95 ? 15.299 -14.955 -9.551 1.00 95.12 95 HIS A C 1
ATOM 717 O O . HIS A 1 95 ? 14.254 -14.667 -10.147 1.00 95.12 95 HIS A O 1
ATOM 723 N N . ARG A 1 96 ? 15.770 -16.205 -9.480 1.00 90.31 96 ARG A N 1
ATOM 724 C CA . ARG A 1 96 ? 15.060 -17.411 -9.930 1.00 90.31 96 ARG A CA 1
ATOM 725 C C . ARG A 1 96 ? 14.914 -18.375 -8.772 1.00 90.31 96 ARG A C 1
ATOM 727 O O . ARG A 1 96 ? 15.924 -18.523 -8.053 1.00 90.31 96 ARG A O 1
#

Sequence (96 aa):
GARLQPALSPGVWFRPLRPRLLPSATPGRPRPGGRTLASAATSAVSAPDGSTDVSDRILSEPLKHSDFFNVKELFSVRSLFDARVHLGHKAGCRHR

Foldseek 3Di:
DDDDDDDDDDDDPPDDPDDDDDDDDDDPDDDPPPPPPPDDDDDPDPDDPCVCVVVCCVVVVCVVDPCSPVCVVVDDPVRCVVVVVVDDDDPPPDDD

Secondary structure (DSSP, 8-state):
---PPPPPPPP--------------PPPPPP-------------PPPPTTHHHHHHHHHHSGGGSTTTT-GGGS--HHHHHHTTTT-PPPTT----

Mean predicted aligned error: 19.3 Å